Protein AF-A0A3C0TCI9-F1 (afdb_monomer)

Solvent-accessible surface area (backbone atoms only — not comparable to full-atom values): 4940 Å² total; per-residue (Å²): 117,96,68,72,90,62,65,100,72,80,87,71,50,73,88,76,91,77,85,67,58,61,72,64,50,68,71,40,85,58,49,41,80,76,38,72,36,100,84,82,38,55,34,35,35,33,33,79,86,69,84,45,78,47,68,71,45,44,79,84,59,58,99,52,51,71,57,55,52,52,66,71,75,107

pLDDT: mean 95.71, std 3.86, range [67.81, 98.31]

Nearest PDB structures (foldseek):
  2ghr-assembly1_A-2  TM=9.848E-01  e=1.085E-06  Bacillus cereus
  2vdj-assembly1_A-2  TM=9.844E-01  e=1.980E-06  Bacillus cereus
  2h2w-assembly1_A-2  TM=9.774E-01  e=3.863E-06  Thermotoga maritima
  6mtg-assembly1_B  TM=9.361E-01  e=8.365E-05  Escherichia coli K-12
  6mtg-assembly1_A  TM=9.346E-01  e=1.022E-04  Escherichia coli K-12

Radius of gyration: 13.95 Å; Cα contacts (8 Å, |Δi|>4): 78; chains: 1; bounding box: 37×24×35 Å

Sequence (74 aa):
PIVRGFDDVFNAPHSRYAEVRGTDIQTVSELEIVADSERAGPYIIARKDGRQLFVTGHSEYEPRCLLDEYERDL

Secondary structure (DSSP, 8-state):
-TTTT--SS-------S----HHHHHT-TTEEEEEEETTTEEEEEEETTSS-EEE-S-TT--TTHHHHHHHHH-

Mean predicted aligned error: 2.84 Å

Structure (mmCIF, N/CA/C/O backbone):
data_AF-A0A3C0TCI9-F1
#
_entry.id   AF-A0A3C0TCI9-F1
#
loop_
_atom_site.group_PDB
_atom_site.id
_atom_site.type_symbol
_atom_site.label_atom_id
_atom_site.label_alt_id
_atom_site.label_comp_id
_atom_site.label_asym_id
_atom_site.label_entity_id
_atom_site.label_seq_id
_atom_site.pdbx_PDB_ins_code
_atom_site.Cartn_x
_atom_site.Cartn_y
_atom_site.Cartn_z
_atom_site.occupancy
_atom_site.B_iso_or_equiv
_atom_site.auth_seq_id
_atom_site.auth_comp_id
_atom_site.auth_asym_id
_atom_site.auth_atom_id
_atom_site.pdbx_PDB_model_num
ATOM 1 N N . PRO A 1 1 ? -17.738 -3.237 -0.457 1.00 67.81 1 PRO A N 1
ATOM 2 C CA . PRO A 1 1 ? -16.341 -3.359 0.028 1.00 67.81 1 PRO A CA 1
ATOM 3 C C . PRO A 1 1 ? -15.376 -2.829 -1.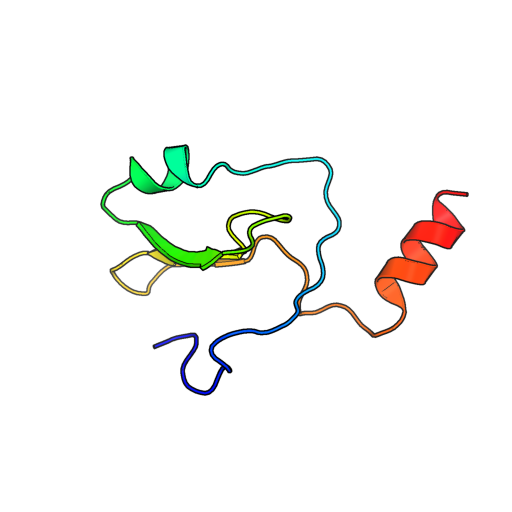035 1.00 67.81 1 PRO A C 1
ATOM 5 O O . PRO A 1 1 ? -15.630 -3.066 -2.212 1.00 67.81 1 PRO A O 1
ATOM 8 N N . ILE A 1 2 ? -14.345 -2.083 -0.630 1.00 85.69 2 ILE A N 1
ATOM 9 C CA . ILE A 1 2 ? -13.497 -1.284 -1.535 1.00 85.69 2 ILE A CA 1
ATOM 10 C C . ILE A 1 2 ? -12.731 -2.123 -2.575 1.00 85.69 2 ILE A C 1
ATOM 12 O O . ILE A 1 2 ? -12.594 -1.690 -3.708 1.00 85.69 2 ILE A O 1
ATOM 16 N N . VAL A 1 3 ? -12.338 -3.353 -2.228 1.00 91.50 3 VAL A N 1
ATOM 17 C CA . VAL A 1 3 ? -11.616 -4.298 -3.110 1.00 91.50 3 VAL A CA 1
ATOM 18 C C . VAL A 1 3 ? -12.528 -5.320 -3.801 1.00 91.50 3 VAL A C 1
ATOM 20 O O . VAL A 1 3 ? -12.089 -6.379 -4.240 1.00 91.50 3 VAL A O 1
ATOM 23 N N . ARG A 1 4 ? -13.841 -5.068 -3.877 1.00 94.00 4 ARG A N 1
ATOM 24 C CA . ARG A 1 4 ? -14.746 -6.003 -4.562 1.00 94.00 4 ARG A CA 1
ATOM 25 C C . ARG A 1 4 ? -14.380 -6.075 -6.050 1.00 94.00 4 ARG A C 1
ATOM 27 O O . ARG A 1 4 ? -14.486 -5.071 -6.743 1.00 94.00 4 ARG A O 1
ATOM 34 N N . GLY A 1 5 ? -14.061 -7.278 -6.527 1.00 95.94 5 GLY A N 1
ATOM 35 C CA . GLY A 1 5 ? -13.683 -7.536 -7.920 1.00 95.94 5 GLY A CA 1
ATOM 36 C C . GLY A 1 5 ? -12.176 -7.517 -8.176 1.00 95.94 5 GLY A C 1
ATOM 37 O O . GLY A 1 5 ? -11.778 -7.678 -9.321 1.00 95.94 5 GLY A O 1
ATOM 38 N N . PHE A 1 6 ? -11.359 -7.324 -7.137 1.00 96.00 6 PHE A N 1
ATOM 39 C CA . PHE A 1 6 ? -9.921 -7.561 -7.220 1.00 96.00 6 PHE A CA 1
ATOM 40 C C . PHE A 1 6 ? -9.654 -9.067 -7.197 1.00 96.00 6 PHE A C 1
ATOM 42 O O . PHE A 1 6 ? -10.405 -9.820 -6.570 1.00 96.00 6 PHE A O 1
ATOM 49 N N . ASP A 1 7 ? -8.576 -9.479 -7.858 1.00 96.94 7 ASP A N 1
ATOM 50 C CA . ASP A 1 7 ? -8.014 -10.817 -7.701 1.00 96.94 7 ASP A CA 1
ATOM 51 C C . ASP A 1 7 ? -7.440 -10.992 -6.284 1.00 96.94 7 ASP A C 1
ATOM 53 O O . ASP A 1 7 ? -7.045 -10.016 -5.639 1.00 96.94 7 ASP A O 1
ATOM 57 N N . ASP A 1 8 ? -7.332 -12.241 -5.819 1.00 95.06 8 ASP A N 1
ATOM 58 C CA . ASP A 1 8 ? -6.720 -12.562 -4.517 1.00 95.06 8 ASP A CA 1
ATOM 59 C C . ASP A 1 8 ? -5.261 -12.077 -4.427 1.00 95.06 8 ASP A C 1
ATOM 61 O O . ASP A 1 8 ? -4.760 -11.768 -3.346 1.00 95.06 8 ASP A O 1
ATOM 65 N N . VAL A 1 9 ? -4.582 -11.993 -5.576 1.00 96.81 9 VAL A N 1
ATOM 66 C CA . VAL A 1 9 ? -3.229 -11.452 -5.723 1.00 96.81 9 VAL A CA 1
ATOM 67 C C . VAL A 1 9 ? -3.212 -10.490 -6.901 1.00 96.81 9 VAL A C 1
ATOM 69 O O . VAL A 1 9 ? -3.582 -10.854 -8.015 1.00 96.81 9 VAL A O 1
ATOM 72 N N . PHE A 1 10 ? -2.725 -9.275 -6.668 1.00 96.81 10 PHE A N 1
ATOM 73 C CA . PHE A 1 10 ? -2.623 -8.233 -7.683 1.00 96.81 10 PHE A CA 1
ATOM 74 C C . PHE A 1 10 ? -1.322 -7.438 -7.520 1.00 96.81 10 PHE A C 1
ATOM 76 O O . PHE A 1 10 ? -0.660 -7.499 -6.484 1.00 96.81 10 PHE A O 1
ATOM 83 N N . ASN A 1 11 ? -0.952 -6.685 -8.557 1.00 96.88 11 ASN A N 1
ATOM 84 C CA . ASN A 1 11 ? 0.246 -5.849 -8.556 1.00 96.88 11 ASN A CA 1
ATOM 85 C C . ASN A 1 11 ? -0.125 -4.377 -8.364 1.00 96.88 11 ASN A C 1
ATOM 87 O O . ASN A 1 11 ? -1.068 -3.891 -8.985 1.00 96.88 11 ASN A O 1
ATOM 91 N N . ALA A 1 12 ? 0.655 -3.667 -7.553 1.00 97.00 12 ALA A N 1
ATOM 92 C CA . ALA A 1 12 ? 0.570 -2.222 -7.383 1.00 97.00 12 ALA A CA 1
ATOM 93 C C . ALA A 1 12 ? 1.986 -1.639 -7.233 1.00 97.00 12 ALA A C 1
ATOM 95 O O . ALA A 1 12 ? 2.840 -2.269 -6.598 1.00 97.00 12 ALA A O 1
ATOM 96 N N . PRO A 1 13 ? 2.276 -0.466 -7.818 1.00 97.38 13 PRO A N 1
ATOM 97 C CA . PRO A 1 13 ? 3.596 0.141 -7.721 1.00 97.38 13 PRO A CA 1
ATOM 98 C C . PRO A 1 13 ? 3.795 0.807 -6.353 1.00 97.38 13 PRO A C 1
ATOM 100 O O . PRO A 1 13 ? 2.861 1.319 -5.738 1.00 97.38 13 PRO A O 1
ATOM 103 N N . HIS A 1 14 ? 5.042 0.845 -5.895 1.00 97.38 14 HIS A N 1
ATOM 104 C CA . HIS A 1 14 ? 5.463 1.600 -4.718 1.00 97.38 14 HIS A CA 1
ATOM 105 C C . HIS A 1 14 ? 6.729 2.386 -5.061 1.00 97.38 14 HIS A C 1
ATOM 107 O O . HIS A 1 14 ? 7.657 1.823 -5.637 1.00 97.38 14 HIS A O 1
ATOM 113 N N . SER A 1 15 ? 6.772 3.658 -4.666 1.00 96.56 15 SER A N 1
ATOM 114 C CA . SER A 1 15 ? 7.942 4.531 -4.793 1.00 96.56 15 SER A CA 1
ATOM 115 C C . SER A 1 15 ? 8.046 5.388 -3.532 1.00 96.56 15 SER A C 1
ATOM 117 O O . SER A 1 15 ? 7.362 6.395 -3.378 1.00 96.56 15 SER A O 1
ATOM 119 N N . ARG A 1 16 ? 8.802 4.914 -2.533 1.00 95.12 16 ARG A N 1
ATOM 120 C CA . ARG A 1 16 ? 8.941 5.596 -1.236 1.00 95.12 16 ARG A CA 1
ATOM 121 C C . ARG A 1 16 ? 10.201 5.179 -0.492 1.00 95.12 16 ARG A C 1
ATOM 123 O O . ARG A 1 16 ? 10.615 4.027 -0.564 1.00 95.12 16 ARG A O 1
ATOM 130 N N . TYR A 1 17 ? 10.728 6.102 0.312 1.00 94.88 17 TYR A N 1
ATOM 131 C CA . TYR A 1 17 ? 11.740 5.806 1.334 1.00 94.88 17 TYR A CA 1
ATOM 132 C C . TYR A 1 17 ? 11.131 5.459 2.698 1.00 94.88 17 TYR A C 1
ATOM 134 O O . TYR A 1 17 ? 11.725 4.714 3.470 1.00 94.88 17 TYR A O 1
ATOM 142 N N . ALA A 1 18 ? 9.961 6.019 3.014 1.00 92.25 18 ALA A N 1
ATOM 143 C CA . ALA A 1 18 ? 9.290 5.807 4.294 1.00 92.25 18 ALA A CA 1
ATOM 144 C C . ALA A 1 18 ? 8.574 4.449 4.345 1.00 92.25 18 ALA A C 1
ATOM 146 O O . ALA A 1 18 ? 8.179 3.918 3.307 1.00 92.25 18 ALA A O 1
ATOM 147 N N . GLU A 1 19 ? 8.347 3.918 5.548 1.00 93.06 19 GLU A N 1
ATOM 148 C CA . GLU A 1 19 ? 7.563 2.702 5.794 1.00 93.06 19 GLU A CA 1
ATOM 149 C C . GLU A 1 19 ? 6.471 2.930 6.846 1.00 93.06 19 GLU A C 1
ATOM 151 O O . GLU A 1 19 ? 6.620 3.762 7.740 1.00 93.06 19 GLU A O 1
ATOM 156 N N . VAL A 1 20 ? 5.388 2.155 6.751 1.00 94.12 20 VAL A N 1
ATOM 157 C CA . VAL A 1 20 ? 4.393 1.986 7.817 1.00 94.12 20 VAL A CA 1
ATOM 158 C C . VAL A 1 20 ? 4.326 0.498 8.128 1.00 94.12 20 VAL A C 1
ATOM 160 O O . VAL A 1 20 ? 4.099 -0.310 7.229 1.00 94.12 20 VAL A O 1
ATOM 163 N N . ARG A 1 21 ? 4.548 0.119 9.387 1.00 95.38 21 ARG A N 1
ATOM 164 C CA . ARG A 1 21 ? 4.615 -1.292 9.779 1.00 95.38 21 ARG A CA 1
ATOM 165 C C . ARG A 1 21 ? 3.220 -1.848 10.019 1.00 95.38 21 ARG A C 1
ATOM 167 O O . ARG A 1 21 ? 2.414 -1.239 10.721 1.00 95.38 21 ARG A O 1
ATOM 174 N N . GLY A 1 22 ? 2.965 -3.049 9.501 1.00 95.56 22 GLY A N 1
ATOM 175 C CA . GLY A 1 22 ? 1.707 -3.764 9.739 1.00 95.56 22 GLY A CA 1
ATOM 176 C C . GLY A 1 22 ? 1.415 -3.956 11.229 1.00 95.56 22 GLY A C 1
ATOM 177 O O . GLY A 1 22 ? 0.279 -3.778 11.659 1.00 95.56 22 GLY A O 1
ATOM 178 N N . THR A 1 23 ? 2.454 -4.214 12.030 1.00 96.69 23 THR A N 1
ATOM 179 C CA . THR A 1 23 ? 2.346 -4.354 13.489 1.00 96.69 23 THR A CA 1
ATOM 180 C C . THR A 1 23 ? 1.796 -3.104 14.162 1.00 96.69 23 THR A C 1
ATOM 182 O O . THR A 1 23 ? 0.990 -3.224 15.077 1.00 96.69 23 THR A O 1
ATOM 185 N N . ASP A 1 24 ? 2.179 -1.913 13.695 1.00 96.56 24 ASP A N 1
ATOM 186 C CA . ASP A 1 24 ? 1.735 -0.648 14.286 1.00 96.56 24 ASP A CA 1
ATOM 187 C C . ASP A 1 24 ? 0.263 -0.395 13.940 1.00 96.56 24 ASP A C 1
ATOM 189 O O . ASP A 1 24 ? -0.526 -0.023 14.806 1.00 96.56 24 ASP A O 1
ATOM 193 N N . ILE A 1 25 ? -0.143 -0.695 12.701 1.00 97.06 25 ILE A N 1
ATOM 194 C CA . ILE A 1 25 ? -1.544 -0.594 12.261 1.00 97.06 25 ILE A CA 1
ATOM 195 C C . ILE A 1 25 ? -2.437 -1.547 13.062 1.00 97.06 25 ILE A C 1
ATOM 197 O O . ILE A 1 25 ? -3.523 -1.159 13.484 1.00 97.06 25 ILE A O 1
ATOM 201 N N . GLN A 1 26 ? -1.971 -2.771 13.323 1.00 96.00 26 GLN A N 1
ATOM 202 C CA . GLN A 1 26 ? -2.705 -3.772 14.105 1.00 96.00 26 GLN A CA 1
ATOM 203 C C . GLN A 1 26 ? -2.960 -3.343 15.559 1.00 96.00 26 GLN A C 1
ATOM 205 O O . GLN A 1 26 ? -3.880 -3.868 16.186 1.00 96.00 26 GLN A O 1
ATOM 210 N N . THR A 1 27 ? -2.199 -2.381 16.099 1.00 97.88 27 THR A N 1
ATOM 211 C CA . THR A 1 27 ? -2.474 -1.816 17.433 1.00 97.88 27 THR A CA 1
ATOM 212 C C . THR A 1 27 ? -3.680 -0.870 17.458 1.00 97.88 27 THR A C 1
ATOM 214 O O . THR A 1 27 ? -4.226 -0.608 18.529 1.00 97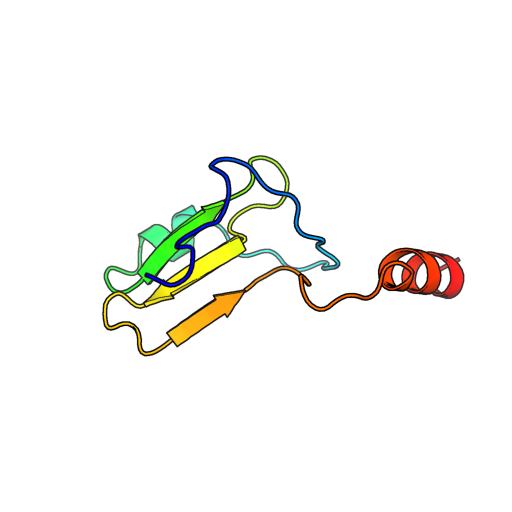.88 27 THR A O 1
ATOM 217 N N . VAL A 1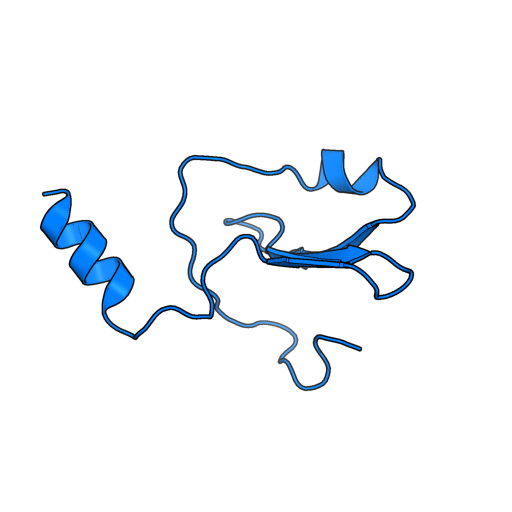 28 ? -4.129 -0.378 16.297 1.00 97.94 28 VAL A N 1
ATOM 218 C CA . VAL A 1 28 ? -5.244 0.568 16.174 1.00 97.94 28 VAL A CA 1
ATOM 219 C C . VAL A 1 28 ? -6.519 -0.192 15.822 1.00 97.94 28 VAL A C 1
ATOM 221 O O . VAL A 1 28 ? -6.724 -0.625 14.689 1.00 97.94 28 VAL A O 1
ATOM 224 N N . SER A 1 29 ? -7.410 -0.341 16.801 1.00 97.19 29 SER A N 1
ATOM 225 C CA . SER A 1 29 ? -8.594 -1.204 16.702 1.00 97.19 29 SER A CA 1
ATOM 226 C C . SER A 1 29 ? -9.586 -0.810 15.600 1.00 97.19 29 SER A C 1
ATOM 228 O O . SER A 1 29 ? -10.361 -1.644 15.129 1.00 97.19 29 SER A O 1
ATOM 230 N N . GLU A 1 30 ? -9.570 0.453 15.188 1.00 97.62 30 GLU A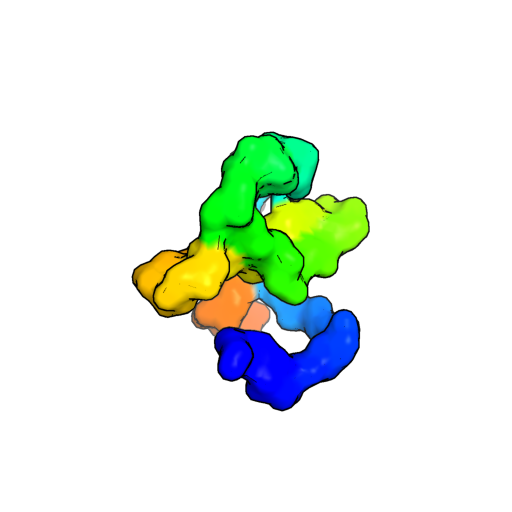 N 1
ATOM 231 C CA . GLU A 1 30 ? -10.456 1.051 14.198 1.00 97.62 30 GLU A CA 1
ATOM 232 C C . GLU A 1 30 ? -9.968 0.852 12.762 1.00 97.62 30 GLU A C 1
ATOM 234 O O . GLU A 1 30 ? -10.743 1.080 11.831 1.00 97.62 30 GLU A O 1
ATOM 239 N N . LEU A 1 31 ? -8.711 0.443 12.578 1.00 97.62 31 LEU A N 1
ATOM 240 C CA . LEU A 1 31 ? -8.113 0.191 11.273 1.00 97.62 31 LEU A CA 1
ATOM 241 C C . LEU A 1 31 ? -8.140 -1.300 10.929 1.00 97.62 31 LEU A C 1
ATOM 243 O O . LEU A 1 31 ? -8.193 -2.180 11.790 1.00 97.62 31 LEU A O 1
ATOM 247 N N . GLU A 1 32 ? -8.124 -1.573 9.634 1.00 96.31 32 GLU A N 1
ATOM 248 C CA . GLU A 1 32 ? -8.061 -2.902 9.048 1.00 96.31 32 GLU A CA 1
ATOM 249 C C . GLU A 1 32 ? -7.134 -2.856 7.832 1.00 96.31 32 GLU A C 1
ATOM 251 O O . GLU A 1 32 ? -7.276 -1.992 6.963 1.00 96.31 32 GLU A O 1
ATOM 256 N N . ILE A 1 33 ? -6.178 -3.783 7.772 1.00 96.94 33 ILE A N 1
ATOM 257 C CA . ILE A 1 33 ? -5.341 -3.982 6.587 1.00 96.94 33 ILE A CA 1
ATOM 258 C C . ILE A 1 33 ? -6.150 -4.832 5.607 1.00 96.94 33 ILE A C 1
ATOM 260 O O . ILE A 1 33 ? -6.487 -5.973 5.906 1.00 96.94 33 ILE A O 1
ATOM 264 N N . VAL A 1 34 ? -6.473 -4.257 4.451 1.00 96.44 34 VAL A N 1
ATOM 265 C CA . VAL A 1 34 ? -7.296 -4.886 3.407 1.00 96.44 34 VAL A CA 1
ATOM 266 C C . VAL A 1 34 ? -6.427 -5.573 2.353 1.00 96.44 34 VAL A C 1
ATOM 268 O O . VAL A 1 34 ? -6.831 -6.590 1.801 1.00 96.44 34 VAL A O 1
ATOM 271 N N . ALA A 1 35 ? -5.241 -5.027 2.071 1.00 96.88 35 ALA A N 1
ATOM 272 C CA . ALA A 1 35 ? -4.261 -5.625 1.169 1.00 96.88 35 ALA A CA 1
ATOM 273 C C . ALA A 1 35 ? -2.842 -5.372 1.686 1.00 96.88 35 ALA A C 1
ATOM 275 O O . ALA A 1 35 ? -2.531 -4.260 2.124 1.00 96.88 35 ALA A O 1
ATOM 276 N N . ASP A 1 36 ? -1.992 -6.391 1.605 1.00 96.94 36 ASP A N 1
ATOM 277 C CA . ASP A 1 36 ? -0.621 -6.391 2.114 1.00 96.94 36 ASP A CA 1
ATOM 278 C C . ASP A 1 36 ? 0.317 -7.100 1.128 1.00 96.94 36 ASP A C 1
ATOM 280 O O . ASP A 1 36 ? -0.119 -7.915 0.314 1.00 96.94 36 ASP A O 1
ATOM 284 N N . SER A 1 37 ? 1.607 -6.787 1.200 1.00 96.81 37 SER A N 1
ATOM 285 C CA . SER A 1 37 ? 2.652 -7.412 0.394 1.00 96.81 37 SER A CA 1
ATOM 286 C C . SER A 1 37 ? 3.776 -7.900 1.293 1.00 96.81 37 SER A C 1
ATOM 288 O O . SER A 1 37 ? 4.317 -7.125 2.076 1.00 96.81 37 SER A O 1
ATOM 290 N N . GLU A 1 38 ? 4.232 -9.140 1.099 1.00 94.69 38 GLU A N 1
ATOM 291 C CA . GLU A 1 38 ? 5.373 -9.692 1.849 1.00 94.69 38 GLU A CA 1
ATOM 292 C C . GLU A 1 38 ? 6.645 -8.840 1.727 1.00 94.69 38 GLU A C 1
ATOM 294 O O . GLU A 1 38 ? 7.480 -8.825 2.628 1.00 94.69 38 GLU A O 1
ATOM 299 N N . ARG A 1 39 ? 6.804 -8.133 0.599 1.00 94.31 39 ARG A N 1
ATOM 300 C CA . ARG A 1 39 ? 7.984 -7.305 0.318 1.00 94.31 39 ARG A CA 1
ATOM 301 C C . ARG A 1 39 ? 7.730 -5.818 0.514 1.00 94.31 39 ARG A C 1
ATOM 303 O O . ARG A 1 39 ? 8.614 -5.127 1.010 1.00 94.31 39 ARG A O 1
ATOM 310 N N . ALA A 1 40 ? 6.575 -5.315 0.079 1.00 95.94 40 ALA A N 1
ATOM 311 C CA . ALA A 1 40 ? 6.287 -3.883 0.131 1.00 95.94 40 ALA A CA 1
ATOM 312 C C . ALA A 1 40 ? 5.638 -3.458 1.460 1.00 95.94 40 ALA A C 1
ATOM 314 O O . ALA A 1 40 ? 5.726 -2.288 1.824 1.00 95.94 40 ALA A O 1
ATOM 315 N N . GLY A 1 41 ? 5.032 -4.381 2.206 1.00 96.44 41 GLY A N 1
ATOM 316 C CA . GLY A 1 41 ? 4.246 -4.088 3.402 1.00 96.44 41 GLY A CA 1
ATOM 317 C C . GLY A 1 41 ? 2.821 -3.601 3.093 1.00 96.44 41 GLY A C 1
ATOM 318 O O . GLY A 1 41 ? 2.357 -3.734 1.953 1.00 96.44 41 GLY A O 1
ATOM 319 N N . PRO A 1 42 ? 2.123 -3.030 4.100 1.00 97.44 42 PRO A N 1
ATOM 320 C CA . PRO A 1 42 ? 0.694 -2.734 4.028 1.00 97.44 42 PRO A CA 1
ATOM 321 C C . PRO A 1 42 ? 0.374 -1.783 2.885 1.00 97.44 42 PRO A C 1
ATOM 323 O O . PRO A 1 42 ? 0.941 -0.690 2.830 1.00 97.44 42 PRO A O 1
ATOM 326 N N . TYR A 1 43 ? -0.551 -2.170 2.006 1.00 97.31 43 TYR A N 1
ATOM 327 C CA . TYR A 1 43 ? -0.893 -1.414 0.803 1.00 97.31 43 TYR A CA 1
ATOM 328 C C . TYR A 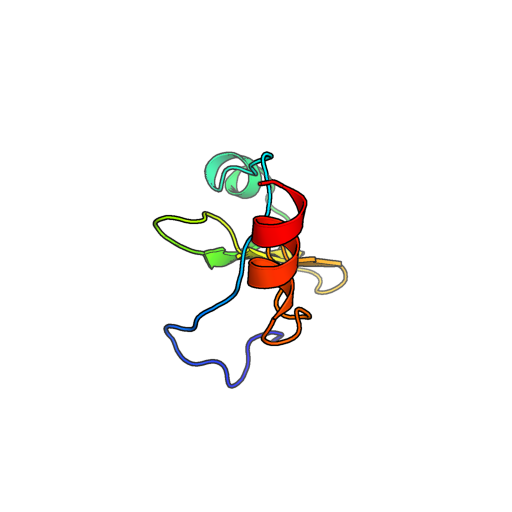1 43 ? -2.223 -0.662 0.935 1.00 97.31 43 TYR A C 1
ATOM 330 O O . TYR A 1 43 ? -2.231 0.568 0.870 1.00 97.31 43 TYR A O 1
ATOM 338 N N . ILE A 1 44 ? -3.333 -1.378 1.164 1.00 97.12 44 ILE A N 1
ATOM 339 C CA . ILE A 1 44 ? -4.656 -0.774 1.396 1.00 97.12 44 ILE A CA 1
ATOM 340 C C . ILE A 1 44 ? -5.022 -0.951 2.860 1.00 97.12 44 ILE A C 1
ATOM 342 O O . ILE A 1 44 ? -5.110 -2.075 3.354 1.00 97.12 44 ILE A O 1
ATOM 346 N N . ILE A 1 45 ? -5.299 0.160 3.536 1.00 97.44 45 ILE A N 1
ATOM 347 C CA . ILE A 1 45 ? -5.778 0.186 4.917 1.00 97.44 45 ILE A CA 1
ATOM 348 C C . ILE A 1 45 ? -7.104 0.934 4.926 1.00 97.44 45 ILE A C 1
ATOM 350 O O . ILE A 1 45 ? -7.212 2.041 4.398 1.00 97.44 45 ILE A O 1
ATOM 354 N N . ALA A 1 46 ? -8.121 0.342 5.531 1.00 97.00 46 ALA A N 1
ATOM 355 C CA . ALA A 1 46 ? -9.424 0.963 5.681 1.00 97.00 46 ALA A CA 1
ATOM 356 C C . ALA A 1 46 ? -9.717 1.192 7.157 1.00 97.00 46 ALA A C 1
ATOM 358 O O . ALA A 1 46 ? -9.366 0.389 8.020 1.00 97.00 46 ALA A O 1
ATOM 359 N N . ARG A 1 47 ? -10.412 2.285 7.455 1.00 96.69 47 ARG A N 1
ATOM 360 C CA . ARG A 1 47 ? -11.079 2.417 8.744 1.00 96.69 47 ARG A CA 1
ATOM 361 C C . ARG A 1 47 ? -12.380 1.617 8.702 1.00 96.69 47 ARG A C 1
ATOM 363 O O . ARG A 1 47 ? -13.112 1.683 7.715 1.00 96.69 47 ARG A O 1
ATOM 370 N N . LYS A 1 48 ? -12.691 0.887 9.772 1.00 94.12 48 LYS A N 1
ATOM 371 C CA . LYS A 1 48 ? -13.836 -0.044 9.847 1.00 94.12 48 LYS A CA 1
ATOM 372 C C . LYS A 1 48 ? -15.203 0.615 9.641 1.00 94.12 48 LYS A C 1
ATOM 374 O O . LYS A 1 48 ? -16.156 -0.053 9.259 1.00 94.12 48 LYS A O 1
ATOM 379 N N . ASP A 1 49 ? -15.308 1.923 9.869 1.00 93.75 49 ASP A N 1
ATOM 380 C CA . ASP A 1 49 ? -16.525 2.699 9.602 1.00 93.75 49 ASP A CA 1
ATOM 381 C C . ASP A 1 49 ? -16.660 3.162 8.136 1.00 93.75 49 ASP A C 1
ATOM 383 O O . ASP A 1 49 ? -17.629 3.838 7.790 1.00 93.75 49 ASP A O 1
ATOM 387 N N . GLY A 1 50 ? -15.692 2.817 7.280 1.00 89.31 50 GLY A N 1
ATOM 388 C CA . GLY A 1 50 ? -15.680 3.102 5.846 1.00 89.31 50 GLY A CA 1
ATOM 389 C C . GLY A 1 50 ? -15.399 4.559 5.477 1.00 89.31 50 GLY A C 1
ATOM 390 O O . GLY A 1 50 ? -15.469 4.903 4.300 1.00 89.31 50 GLY A O 1
ATOM 391 N N . ARG A 1 51 ? -15.094 5.431 6.447 1.00 93.19 51 ARG A N 1
ATOM 392 C CA . ARG A 1 51 ? -14.926 6.874 6.193 1.00 93.19 51 ARG A CA 1
ATOM 393 C C . ARG A 1 51 ? -13.545 7.256 5.684 1.00 93.19 51 ARG A C 1
ATOM 395 O O . ARG A 1 51 ? -13.384 8.345 5.140 1.00 93.19 51 ARG A O 1
ATOM 402 N N . GLN A 1 52 ? -12.548 6.408 5.915 1.00 96.69 52 GLN A N 1
ATOM 403 C CA . GLN A 1 52 ? -11.16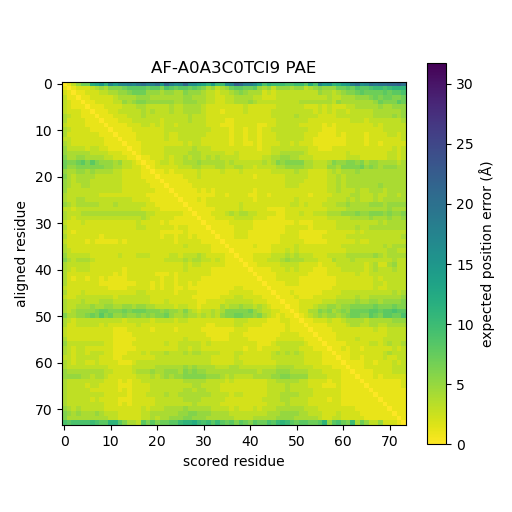1 6.676 5.555 1.00 96.69 52 GLN A CA 1
ATOM 404 C C . GLN A 1 52 ? -10.550 5.453 4.885 1.00 96.69 52 GLN A C 1
ATOM 406 O O . GLN A 1 52 ? -10.715 4.324 5.353 1.00 96.69 52 GLN A O 1
ATOM 411 N N . LEU A 1 53 ? -9.835 5.719 3.798 1.00 95.81 53 LEU A N 1
ATOM 412 C CA . LEU A 1 53 ? -9.067 4.755 3.034 1.00 95.81 53 LEU A CA 1
ATOM 413 C C . LEU A 1 53 ? -7.660 5.320 2.866 1.00 95.81 53 LEU A C 1
ATOM 415 O O . LEU A 1 53 ? -7.502 6.482 2.494 1.00 95.81 53 LEU A O 1
ATOM 419 N N . PHE A 1 54 ? -6.661 4.495 3.133 1.00 96.69 54 PHE A N 1
ATOM 420 C CA . PHE A 1 54 ? -5.258 4.833 2.970 1.00 96.69 54 PHE A CA 1
ATOM 421 C C . PHE A 1 54 ? -4.645 3.862 1.966 1.00 96.69 54 PHE A C 1
ATOM 423 O O . PHE A 1 54 ? -4.819 2.648 2.089 1.00 96.69 54 PHE A O 1
ATOM 430 N N . VAL A 1 55 ? -3.944 4.410 0.978 1.00 96.75 55 VAL A N 1
ATOM 431 C CA . VAL A 1 55 ? -3.239 3.665 -0.066 1.00 96.75 55 VAL A CA 1
ATOM 432 C C . VAL A 1 55 ? -1.781 4.106 -0.014 1.00 96.75 55 VAL A C 1
ATOM 434 O O . VAL A 1 55 ? -1.498 5.293 -0.135 1.00 96.75 55 VAL A O 1
ATOM 437 N N . THR A 1 56 ? -0.864 3.177 0.253 1.00 96.81 56 THR A N 1
ATOM 438 C CA . THR A 1 56 ? 0.562 3.483 0.524 1.00 96.81 56 THR A CA 1
ATOM 439 C C . THR A 1 56 ? 1.485 3.255 -0.681 1.00 96.81 56 THR A C 1
ATOM 441 O O . THR A 1 56 ? 2.712 3.380 -0.579 1.00 96.81 56 THR A O 1
ATOM 444 N N . GLY A 1 57 ? 0.899 2.844 -1.801 1.00 95.56 57 GLY A N 1
ATOM 445 C CA . GLY A 1 57 ? 1.533 2.753 -3.111 1.00 95.56 57 GLY A CA 1
ATOM 446 C C . GLY A 1 57 ? 0.806 3.647 -4.109 1.00 95.56 57 GLY A C 1
ATOM 447 O O . GLY A 1 57 ? -0.085 4.403 -3.730 1.00 95.56 57 GLY A O 1
ATOM 448 N N . HIS A 1 58 ? 1.159 3.515 -5.379 1.00 96.81 58 HIS A N 1
ATOM 449 C CA . HIS A 1 58 ? 0.808 4.478 -6.414 1.00 96.81 58 HIS A CA 1
ATOM 450 C C . HIS A 1 58 ? 0.004 3.866 -7.565 1.00 96.81 58 HIS A C 1
ATOM 452 O O . HIS A 1 58 ? 0.413 3.912 -8.723 1.00 96.81 58 HIS A O 1
ATOM 458 N N . SER A 1 59 ? -1.138 3.241 -7.279 1.00 95.56 59 SER A N 1
ATOM 459 C CA . SER A 1 59 ? -1.958 2.623 -8.341 1.00 95.56 59 SER A CA 1
ATOM 460 C C . SER A 1 59 ? -2.496 3.616 -9.379 1.00 95.56 59 SER A C 1
ATOM 462 O O . SER A 1 59 ? -3.031 3.202 -10.401 1.00 95.56 59 SER A O 1
ATOM 464 N N . GLU A 1 60 ? -2.347 4.914 -9.131 1.00 97.00 60 GLU A N 1
ATOM 465 C CA . GLU A 1 60 ? -2.597 6.005 -10.066 1.00 97.00 60 GLU A CA 1
ATOM 466 C C . GLU A 1 60 ? -1.480 6.235 -11.097 1.00 97.00 60 GLU A C 1
ATOM 468 O O . GLU A 1 60 ? -1.691 7.001 -12.034 1.00 97.00 60 GLU A O 1
ATOM 473 N N . TYR A 1 61 ? -0.301 5.624 -10.932 1.00 97.69 61 TYR A N 1
ATOM 474 C CA . TYR A 1 61 ? 0.835 5.852 -11.827 1.00 97.69 61 TYR A CA 1
ATOM 475 C C . TY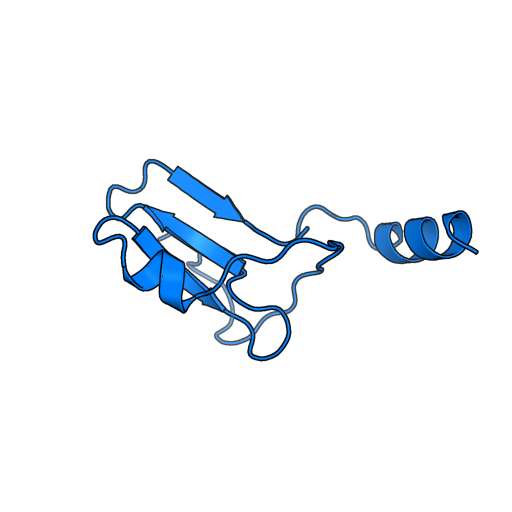R A 1 61 ? 0.547 5.403 -13.256 1.00 97.69 61 TYR A C 1
ATOM 477 O O . TYR A 1 61 ? 0.034 4.313 -13.518 1.00 97.69 61 TYR A O 1
ATOM 485 N N . GLU A 1 62 ? 0.976 6.239 -14.196 1.00 97.25 62 GLU A N 1
ATOM 486 C CA . GLU A 1 62 ? 1.028 5.883 -15.605 1.00 97.25 62 GLU A CA 1
ATOM 487 C C . GLU A 1 62 ? 2.178 4.889 -15.867 1.00 97.25 62 GLU A C 1
ATOM 489 O O . GLU A 1 62 ? 3.141 4.830 -15.093 1.00 97.25 62 GLU A O 1
ATOM 494 N N . PRO A 1 63 ? 2.144 4.125 -16.979 1.00 96.38 63 PRO A N 1
ATOM 495 C CA . PRO A 1 63 ? 3.101 3.043 -17.241 1.00 96.38 63 PRO A CA 1
ATOM 496 C C . PRO A 1 63 ? 4.585 3.431 -17.193 1.00 96.38 63 PRO A C 1
ATOM 498 O O . PRO A 1 63 ? 5.438 2.556 -17.050 1.00 96.38 63 PRO A O 1
ATOM 501 N N . ARG A 1 64 ? 4.905 4.720 -17.348 1.00 97.50 64 ARG A N 1
ATOM 502 C CA . ARG A 1 64 ? 6.278 5.231 -17.382 1.00 97.50 64 ARG A CA 1
ATOM 503 C C . ARG A 1 64 ? 6.736 5.952 -16.117 1.00 97.50 64 ARG A C 1
ATOM 505 O O . ARG A 1 64 ? 7.934 6.173 -15.998 1.00 97.50 64 ARG A O 1
ATOM 512 N N . CYS A 1 65 ? 5.863 6.244 -15.151 1.00 98.06 65 CYS A N 1
ATOM 513 C CA . CYS A 1 65 ? 6.225 7.089 -14.005 1.00 98.06 65 CYS A CA 1
ATOM 514 C C . CYS A 1 65 ? 7.462 6.584 -13.240 1.00 98.06 65 CYS A C 1
ATOM 516 O O . CYS A 1 65 ? 8.359 7.369 -12.959 1.00 98.06 65 CYS A O 1
ATOM 518 N N . LEU A 1 66 ? 7.563 5.275 -12.971 1.00 97.56 66 LEU A N 1
ATOM 519 C CA . LEU A 1 66 ? 8.736 4.702 -12.287 1.00 97.56 66 LEU A CA 1
ATOM 520 C C . LEU A 1 66 ? 10.021 4.770 -13.126 1.00 97.56 66 LEU A C 1
ATOM 522 O O . LEU A 1 66 ? 11.110 4.889 -12.572 1.00 97.56 66 LEU A O 1
ATOM 526 N N . LEU A 1 67 ? 9.907 4.672 -14.454 1.00 98.06 67 LEU A N 1
ATOM 527 C CA . LEU A 1 67 ? 11.058 4.818 -15.345 1.00 98.06 67 LEU A CA 1
ATOM 528 C C . LEU A 1 67 ? 11.530 6.271 -15.364 1.00 98.06 67 LEU A C 1
ATOM 530 O O . LEU A 1 67 ? 12.723 6.517 -15.250 1.00 98.06 67 LEU A O 1
ATOM 534 N N . ASP A 1 68 ? 10.602 7.219 -15.456 1.00 98.19 68 ASP A N 1
ATOM 535 C CA . ASP A 1 68 ? 10.933 8.641 -15.485 1.00 98.19 68 ASP A CA 1
ATOM 536 C C . ASP A 1 68 ? 11.520 9.101 -14.129 1.00 98.19 68 ASP A C 1
ATOM 538 O O . ASP A 1 68 ? 12.435 9.922 -14.096 1.00 98.19 68 ASP A O 1
ATOM 542 N N . GLU A 1 69 ? 11.059 8.537 -13.002 1.00 97.94 69 GLU A N 1
ATOM 543 C CA . GLU A 1 69 ? 11.695 8.707 -11.684 1.00 97.94 69 GLU A CA 1
ATOM 544 C C . GLU A 1 69 ? 13.133 8.182 -11.675 1.00 97.94 69 GLU A C 1
ATOM 546 O O . GLU A 1 69 ? 14.041 8.893 -11.252 1.00 97.94 69 GLU A O 1
ATOM 551 N N . TYR A 1 70 ? 13.346 6.966 -12.179 1.00 97.94 70 TYR A N 1
ATOM 552 C CA . TYR A 1 70 ? 14.673 6.365 -12.270 1.00 97.94 70 TYR A CA 1
ATOM 553 C C . TYR A 1 70 ? 15.624 7.192 -13.145 1.00 97.94 70 TYR A C 1
ATOM 555 O O . TYR A 1 70 ? 16.741 7.475 -12.729 1.00 97.94 70 TYR A O 1
ATOM 563 N N . GLU A 1 71 ? 15.184 7.606 -14.336 1.00 98.31 71 GLU A N 1
ATOM 564 C CA . GLU A 1 71 ? 15.988 8.400 -15.272 1.00 98.31 71 GLU A CA 1
ATOM 565 C C . GLU A 1 71 ? 16.334 9.785 -14.718 1.00 98.31 71 GLU A C 1
ATOM 567 O O . GLU A 1 71 ? 17.413 10.299 -14.999 1.00 98.31 71 GLU A O 1
ATOM 572 N N . ARG A 1 72 ? 15.439 10.390 -13.929 1.00 98.00 72 ARG A N 1
ATOM 573 C CA . ARG A 1 72 ? 15.691 11.670 -13.256 1.00 98.00 72 ARG A CA 1
ATOM 574 C C . ARG A 1 72 ? 16.723 11.543 -12.132 1.00 98.00 72 ARG A C 1
ATOM 576 O O . ARG A 1 72 ? 17.440 12.507 -11.871 1.00 98.00 72 ARG A O 1
ATOM 583 N N . ASP A 1 73 ? 16.739 10.408 -11.437 1.00 96.94 73 ASP A N 1
ATOM 584 C CA . ASP A 1 73 ? 17.582 10.188 -10.259 1.00 96.94 73 ASP A CA 1
ATOM 585 C C . ASP A 1 73 ? 19.001 9.676 -10.615 1.00 96.94 73 ASP A C 1
ATOM 587 O O . ASP A 1 73 ? 19.882 9.696 -9.748 1.00 96.94 73 ASP A O 1
ATOM 591 N N . LEU A 1 74 ? 19.227 9.232 -11.862 1.00 93.31 74 LEU A N 1
ATOM 592 C CA . LEU A 1 74 ? 20.542 8.889 -12.437 1.00 93.31 74 LEU A C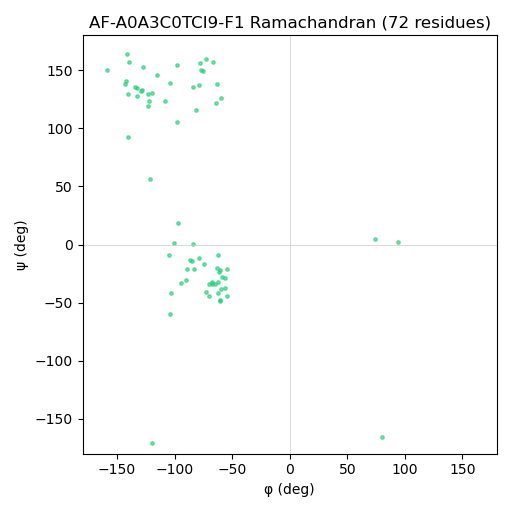A 1
ATOM 593 C C . LEU A 1 74 ? 21.403 10.125 -12.747 1.00 93.31 74 LEU A C 1
ATOM 595 O O . LEU A 1 74 ? 22.631 10.035 -12.502 1.00 93.31 74 LEU A O 1
#

Foldseek 3Di:
DVCVPPDPDDDFAA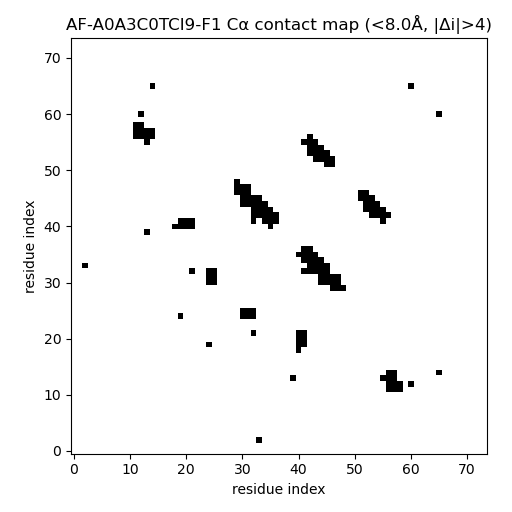DDPDDDAPVVQVVDPQKDQPDADPPRGGAWMAGPVRPDIDGRTCNVDDPCPVVVVVVVVD